Protein AF-Q6FP02-F1 (afdb_monomer_lite)

Organism: Candida glabrata (strain ATCC 2001 / BCRC 20586 / JCM 3761 / NBRC 0622 / NRRL Y-65 / CBS 138) (NCBI:txid284593)

pLDDT: mean 71.84, std 17.34, range [35.47, 98.06]

Structure (mmCIF, N/CA/C/O backbone):
data_AF-Q6FP02-F1
#
_entry.id   AF-Q6FP02-F1
#
loop_
_atom_site.group_PDB
_atom_site.id
_atom_site.type_symbol
_atom_site.label_atom_id
_atom_site.label_alt_id
_atom_site.label_comp_id
_atom_site.label_asym_id
_atom_site.label_entity_id
_atom_site.label_seq_id
_atom_site.pdbx_PDB_ins_code
_atom_site.Cartn_x
_atom_site.Cartn_y
_atom_site.Cartn_z
_atom_site.occupancy
_atom_site.B_iso_or_equiv
_atom_site.auth_seq_id
_atom_site.auth_comp_id
_atom_site.auth_asym_id
_atom_site.auth_atom_id
_atom_site.pdbx_PDB_model_num
ATOM 1 N N . MET A 1 1 ? 32.307 13.447 -36.388 1.00 53.66 1 MET A N 1
ATOM 2 C CA . MET A 1 1 ? 32.800 12.780 -35.164 1.00 53.66 1 MET A CA 1
ATOM 3 C C . MET A 1 1 ? 31.617 12.130 -34.459 1.00 53.66 1 MET A C 1
ATOM 5 O O . MET A 1 1 ? 30.843 12.824 -33.820 1.00 53.66 1 MET A O 1
ATOM 9 N N . GLY A 1 2 ? 31.401 10.834 -34.694 1.00 70.81 2 GLY A N 1
ATOM 10 C CA . GLY A 1 2 ? 30.247 10.065 -34.200 1.00 70.81 2 GLY A CA 1
ATOM 11 C C . GLY A 1 2 ? 30.548 9.291 -32.917 1.00 70.81 2 GLY A C 1
ATOM 12 O O . GLY A 1 2 ? 30.168 8.132 -32.796 1.00 70.81 2 GLY A O 1
ATOM 13 N N . THR A 1 3 ? 31.288 9.898 -31.992 1.00 62.91 3 THR A N 1
ATOM 14 C CA . THR A 1 3 ? 31.824 9.231 -30.800 1.00 62.91 3 THR A CA 1
ATOM 15 C C . THR A 1 3 ? 30.856 9.399 -29.629 1.00 62.91 3 THR A C 1
ATOM 17 O O . THR A 1 3 ? 31.029 10.249 -28.763 1.00 62.91 3 THR A O 1
ATOM 20 N N . GLY A 1 4 ? 29.781 8.615 -29.633 1.00 85.81 4 GLY A N 1
ATOM 21 C CA . GLY A 1 4 ? 28.841 8.504 -28.519 1.00 85.81 4 GLY A CA 1
ATOM 22 C C . GLY A 1 4 ? 28.426 7.048 -28.338 1.00 85.81 4 GLY A C 1
ATOM 23 O O . GLY A 1 4 ? 28.437 6.285 -29.302 1.00 85.81 4 GLY A O 1
ATOM 24 N N . ASP A 1 5 ? 28.080 6.650 -27.112 1.00 90.94 5 ASP A N 1
ATOM 25 C CA . ASP A 1 5 ? 27.584 5.299 -26.825 1.00 90.94 5 ASP A CA 1
ATOM 26 C C . ASP A 1 5 ? 26.376 4.982 -27.727 1.00 90.94 5 ASP A C 1
ATOM 28 O O . ASP A 1 5 ? 25.315 5.602 -27.605 1.00 90.94 5 ASP A O 1
ATOM 32 N N . LEU A 1 6 ? 26.538 4.012 -28.637 1.00 90.50 6 LEU A N 1
ATOM 33 C CA . LEU A 1 6 ? 25.510 3.573 -29.589 1.00 90.50 6 LEU A CA 1
ATOM 34 C C . LEU A 1 6 ? 24.208 3.190 -28.873 1.00 90.50 6 LEU A C 1
ATOM 36 O O . LEU A 1 6 ? 23.115 3.358 -29.420 1.00 90.50 6 LEU A O 1
ATOM 40 N N . ASN A 1 7 ? 24.305 2.716 -27.629 1.00 91.94 7 ASN A N 1
ATOM 41 C CA . ASN A 1 7 ? 23.141 2.347 -26.840 1.00 91.94 7 ASN A CA 1
ATOM 42 C C . ASN A 1 7 ? 22.281 3.558 -26.468 1.00 91.94 7 ASN A C 1
ATOM 44 O O . ASN A 1 7 ? 21.076 3.403 -26.282 1.00 91.94 7 ASN A O 1
ATOM 48 N N . LEU A 1 8 ? 22.835 4.770 -26.371 1.00 91.88 8 LEU A N 1
ATOM 49 C CA . LEU A 1 8 ? 22.053 5.985 -26.096 1.00 91.88 8 LEU A CA 1
ATOM 50 C C . LEU A 1 8 ? 21.146 6.381 -27.271 1.00 91.88 8 LEU A C 1
ATOM 52 O O . LEU A 1 8 ? 20.210 7.156 -27.086 1.00 91.88 8 LEU A O 1
ATOM 56 N N . LEU A 1 9 ? 21.372 5.813 -28.460 1.00 90.50 9 LEU A N 1
ATOM 57 C CA . LEU A 1 9 ? 20.504 5.969 -29.630 1.00 90.50 9 LEU A CA 1
ATOM 58 C C . LEU A 1 9 ? 19.372 4.928 -29.672 1.00 90.50 9 LEU A C 1
ATOM 60 O O . LEU A 1 9 ? 18.482 5.020 -30.518 1.00 90.50 9 LEU A O 1
ATOM 64 N N . LYS A 1 10 ? 19.380 3.925 -28.783 1.00 95.19 10 LYS A N 1
ATOM 65 C CA . LYS A 1 10 ? 18.352 2.878 -28.727 1.00 95.19 10 LYS A CA 1
ATOM 66 C C . LYS A 1 10 ? 17.257 3.245 -27.725 1.00 95.19 10 LYS A C 1
ATOM 68 O O . LYS A 1 10 ? 17.522 3.551 -26.565 1.00 95.19 10 LYS A O 1
ATOM 73 N N . SER A 1 11 ? 15.999 3.163 -28.155 1.00 94.12 11 SER A N 1
ATOM 74 C CA . SER A 1 11 ? 14.825 3.542 -27.351 1.00 94.12 11 SER A CA 1
ATOM 75 C C . SER A 1 11 ? 14.584 2.655 -26.126 1.00 94.12 11 SER A C 1
ATOM 77 O O . SER A 1 11 ? 13.933 3.101 -25.183 1.00 94.12 11 SER A O 1
ATOM 79 N N . TRP A 1 12 ? 15.104 1.427 -26.116 1.00 94.50 12 TRP A N 1
ATOM 80 C CA . TRP A 1 12 ? 14.967 0.483 -25.006 1.00 94.50 12 TRP A CA 1
ATOM 8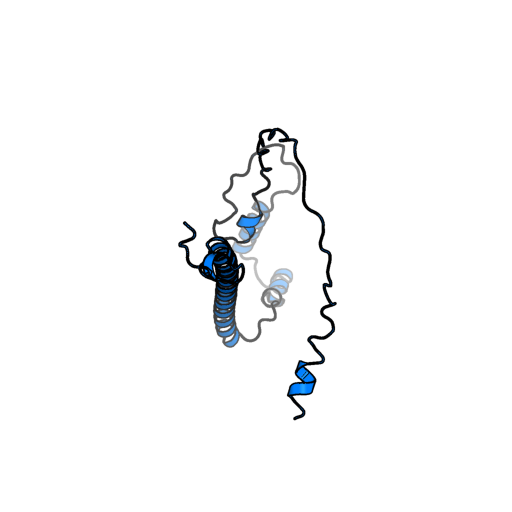1 C C . TRP A 1 12 ? 15.996 0.703 -23.884 1.00 94.50 12 TRP A C 1
ATOM 83 O O . TRP A 1 12 ? 15.832 0.149 -22.802 1.00 94.50 12 TRP A O 1
ATOM 93 N N . ASN A 1 13 ? 17.039 1.517 -24.101 1.00 95.31 13 ASN A N 1
ATOM 94 C CA . ASN A 1 13 ? 18.113 1.698 -23.123 1.00 95.31 13 ASN A CA 1
ATOM 95 C C . ASN A 1 13 ? 17.594 2.380 -21.837 1.00 95.31 13 ASN A C 1
ATOM 97 O O . ASN A 1 13 ? 17.122 3.523 -21.905 1.00 95.31 13 ASN A O 1
ATOM 101 N N . PRO A 1 14 ? 17.714 1.758 -20.649 1.00 95.81 14 PRO A N 1
ATOM 102 C CA . PRO A 1 14 ? 17.241 2.353 -19.397 1.00 95.81 14 PRO A CA 1
ATOM 103 C C . PRO A 1 14 ? 18.013 3.626 -19.013 1.00 95.81 14 PRO A C 1
ATOM 105 O O . PRO A 1 14 ? 17.471 4.502 -18.340 1.00 95.81 14 PRO A O 1
ATOM 108 N N . LYS A 1 15 ? 19.256 3.785 -19.493 1.00 93.19 15 LYS A N 1
ATOM 109 C CA . LYS A 1 15 ? 20.097 4.969 -19.250 1.00 93.19 15 LYS A CA 1
ATOM 110 C C . LYS A 1 15 ? 19.672 6.195 -20.065 1.00 93.19 15 LYS A C 1
ATOM 112 O O . LYS A 1 15 ? 20.249 7.269 -19.896 1.00 93.19 15 LYS A O 1
ATOM 117 N N . LEU A 1 16 ? 18.684 6.091 -20.948 1.00 95.06 16 LEU A N 1
ATOM 118 C CA . LEU A 1 16 ? 18.163 7.249 -21.665 1.00 95.06 16 LEU A CA 1
ATOM 119 C C . LEU A 1 16 ? 17.353 8.147 -20.707 1.00 95.06 16 LEU A C 1
ATOM 121 O O . LEU A 1 16 ? 16.486 7.660 -19.984 1.00 95.06 16 LEU A O 1
ATOM 125 N N . VAL A 1 17 ? 17.575 9.472 -20.735 1.00 95.50 17 VAL A N 1
ATOM 126 C CA . VAL A 1 17 ? 16.879 10.452 -19.862 1.00 95.50 17 VAL A CA 1
ATOM 127 C C . VAL A 1 17 ? 15.354 10.282 -19.912 1.00 95.50 17 VAL A C 1
ATOM 129 O O . VAL A 1 17 ? 14.695 10.304 -18.875 1.00 95.50 17 VAL A O 1
ATOM 132 N N . LYS A 1 18 ? 14.783 10.056 -21.107 1.00 95.75 18 LYS A N 1
ATOM 133 C CA . LYS A 1 18 ? 13.328 9.873 -21.270 1.00 95.75 18 LYS A CA 1
ATOM 134 C C . LYS A 1 18 ? 12.822 8.604 -20.575 1.00 95.75 18 LYS A C 1
ATOM 136 O O . LYS A 1 18 ? 11.697 8.596 -20.091 1.00 95.75 18 LYS A O 1
ATOM 141 N N . ASN A 1 19 ? 13.635 7.551 -20.516 1.00 96.25 19 ASN A N 1
ATOM 142 C CA . ASN A 1 19 ? 13.261 6.293 -19.875 1.00 96.25 19 ASN A CA 1
ATOM 143 C C . ASN A 1 19 ? 13.384 6.394 -18.357 1.00 96.25 19 ASN A C 1
ATOM 145 O O . ASN A 1 19 ? 12.441 6.018 -17.670 1.00 96.25 19 ASN A O 1
ATOM 149 N N . ARG A 1 20 ? 14.453 7.020 -17.845 1.00 96.12 20 ARG A N 1
ATOM 150 C CA . ARG A 1 20 ? 14.549 7.373 -16.418 1.00 96.12 20 ARG A CA 1
ATOM 151 C C . ARG A 1 20 ? 13.343 8.179 -15.947 1.00 96.12 20 ARG A C 1
ATOM 153 O O . ARG A 1 20 ? 12.764 7.852 -14.922 1.00 96.12 20 ARG A O 1
ATOM 160 N N . LYS A 1 21 ? 12.911 9.173 -16.731 1.00 96.94 21 LYS A N 1
ATOM 161 C CA . LYS A 1 21 ? 11.712 9.962 -16.418 1.00 96.94 21 LYS A CA 1
ATOM 162 C C . LYS A 1 21 ? 10.447 9.098 -16.339 1.00 96.94 21 LYS A C 1
ATOM 164 O O . LYS A 1 21 ? 9.677 9.248 -15.403 1.00 96.94 21 LYS A O 1
ATOM 169 N N . LYS A 1 22 ? 10.246 8.170 -17.282 1.00 97.25 22 LYS A N 1
ATOM 170 C CA . LYS A 1 22 ? 9.101 7.239 -17.256 1.00 97.25 22 LYS A CA 1
ATOM 171 C C . LYS A 1 22 ? 9.120 6.309 -16.043 1.00 97.25 22 LYS A C 1
ATOM 173 O O . LYS A 1 22 ? 8.060 6.001 -15.511 1.00 97.25 22 LYS A O 1
ATOM 178 N N . VAL A 1 23 ? 10.299 5.820 -15.656 1.00 97.25 23 VAL A N 1
ATOM 179 C CA . VAL A 1 23 ? 10.466 4.981 -14.460 1.00 97.25 23 VAL A CA 1
ATOM 180 C C . VAL A 1 23 ? 10.125 5.798 -13.217 1.00 97.25 23 VAL A C 1
ATOM 182 O O . VAL A 1 23 ? 9.249 5.391 -12.467 1.00 97.25 23 VAL A O 1
ATOM 185 N N . TRP A 1 24 ? 10.688 7.001 -13.096 1.00 96.38 24 TRP A N 1
ATOM 186 C CA . TRP A 1 24 ? 10.411 7.915 -11.989 1.00 96.38 24 TRP A CA 1
ATOM 187 C C . TRP A 1 24 ? 8.922 8.271 -11.865 1.00 96.38 24 TRP A C 1
ATOM 189 O O . TRP A 1 24 ? 8.363 8.217 -10.779 1.00 96.38 24 TRP A O 1
ATOM 199 N N . GLU A 1 25 ? 8.233 8.560 -12.973 1.00 97.94 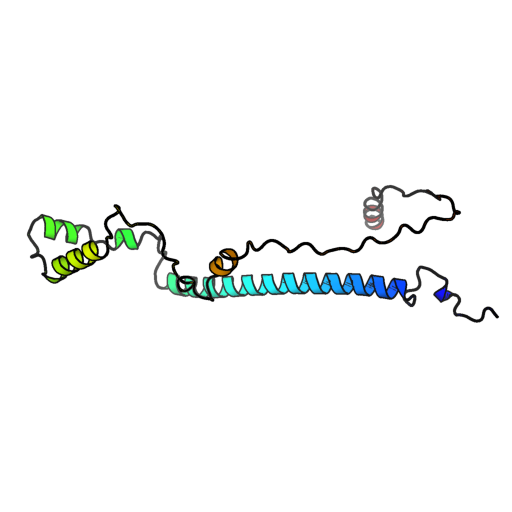25 GLU A N 1
ATOM 200 C CA . GLU A 1 25 ? 6.783 8.817 -12.958 1.00 97.94 25 GLU A CA 1
ATOM 201 C C . GLU A 1 25 ? 5.968 7.607 -12.472 1.00 97.94 25 GLU A C 1
ATOM 203 O O . GLU A 1 25 ? 4.929 7.780 -11.838 1.00 97.94 25 GLU A O 1
ATOM 208 N N . LYS A 1 26 ? 6.409 6.380 -12.775 1.00 97.75 26 LYS A N 1
ATOM 209 C CA . LYS A 1 26 ? 5.758 5.158 -12.284 1.00 97.75 26 LYS A CA 1
ATOM 210 C C . LYS A 1 26 ? 6.047 4.920 -10.807 1.00 97.75 26 LYS A C 1
ATOM 212 O O . LYS A 1 26 ? 5.119 4.616 -10.072 1.00 97.75 26 LYS A O 1
ATOM 217 N N . GLU A 1 27 ? 7.298 5.077 -10.387 1.00 97.62 27 GLU A N 1
ATOM 218 C CA . GLU A 1 27 ? 7.705 4.969 -8.983 1.00 97.62 27 GLU A CA 1
ATOM 219 C C . GLU A 1 27 ? 6.950 5.982 -8.123 1.00 97.62 27 GLU A C 1
ATOM 221 O O . GLU A 1 27 ? 6.394 5.618 -7.094 1.00 97.62 27 GLU A O 1
ATOM 226 N N . GLN A 1 28 ? 6.821 7.223 -8.596 1.00 97.88 28 GLN A N 1
ATOM 227 C CA . GLN A 1 28 ? 6.074 8.259 -7.893 1.00 97.88 28 GLN A CA 1
ATOM 228 C C . GLN A 1 28 ? 4.594 7.893 -7.723 1.00 97.88 28 GLN A C 1
ATOM 230 O O . GLN A 1 28 ? 4.040 8.060 -6.641 1.00 97.88 28 GLN A O 1
ATOM 235 N N . ARG A 1 29 ? 3.957 7.340 -8.764 1.00 97.62 29 ARG A N 1
ATOM 236 C CA . ARG A 1 29 ? 2.570 6.852 -8.669 1.00 97.62 29 ARG A CA 1
ATOM 237 C C . ARG A 1 29 ? 2.432 5.690 -7.687 1.00 97.62 29 ARG A C 1
ATOM 239 O O . ARG A 1 29 ? 1.464 5.666 -6.937 1.00 97.62 29 ARG A O 1
ATOM 246 N N . LEU A 1 30 ? 3.389 4.761 -7.670 1.00 97.94 30 LEU A N 1
ATOM 247 C CA . LEU A 1 30 ? 3.398 3.648 -6.717 1.00 97.94 30 LEU A CA 1
ATOM 248 C C . LEU A 1 30 ? 3.557 4.140 -5.275 1.00 97.94 30 LEU A C 1
ATOM 250 O O . LEU A 1 30 ? 2.853 3.653 -4.399 1.00 97.94 30 LEU A O 1
ATOM 254 N N . LEU A 1 31 ? 4.414 5.137 -5.031 1.00 97.88 31 LEU A N 1
ATOM 255 C CA . LEU A 1 31 ? 4.545 5.764 -3.712 1.00 97.88 31 LEU A CA 1
ATOM 256 C C . LEU A 1 31 ? 3.234 6.430 -3.271 1.00 97.88 31 LEU A C 1
ATOM 258 O O . LEU A 1 31 ? 2.807 6.255 -2.135 1.00 97.88 31 LEU A O 1
ATOM 262 N N . GLU A 1 32 ? 2.548 7.144 -4.168 1.00 97.88 32 GLU A N 1
ATOM 263 C CA . GLU A 1 32 ? 1.238 7.739 -3.869 1.00 97.88 32 GLU A CA 1
ATOM 264 C C . GLU A 1 32 ? 0.154 6.688 -3.570 1.00 97.88 32 GLU A C 1
ATOM 266 O O . GLU A 1 32 ? -0.745 6.930 -2.760 1.00 97.88 32 GLU A O 1
ATOM 271 N N . GLU A 1 33 ? 0.186 5.539 -4.248 1.00 97.81 33 GLU A N 1
ATOM 272 C CA . GLU A 1 33 ? -0.712 4.409 -3.987 1.00 97.81 33 GLU A CA 1
ATOM 273 C C . GLU A 1 33 ? -0.403 3.751 -2.638 1.00 97.81 33 GLU A C 1
ATOM 275 O O . GLU A 1 33 ? -1.323 3.534 -1.848 1.00 97.81 33 GLU A O 1
ATOM 280 N N . ASP A 1 34 ? 0.874 3.519 -2.336 1.00 97.88 34 ASP A N 1
ATOM 281 C CA . ASP A 1 34 ? 1.329 2.952 -1.066 1.00 97.88 34 ASP A CA 1
ATOM 282 C C . ASP A 1 34 ? 0.972 3.860 0.121 1.00 97.88 34 ASP A C 1
ATOM 284 O O . ASP A 1 34 ? 0.409 3.408 1.117 1.00 97.88 34 ASP A O 1
ATOM 288 N N . GLU A 1 35 ? 1.148 5.179 -0.013 1.00 98.06 35 GLU A N 1
ATOM 289 C CA . GLU A 1 35 ? 0.706 6.146 0.997 1.00 98.06 35 GLU A CA 1
ATOM 290 C C . GLU A 1 35 ? -0.807 6.087 1.262 1.00 98.06 35 GLU A C 1
ATOM 292 O O . GLU A 1 35 ? -1.247 6.220 2.410 1.00 98.06 35 GLU A O 1
ATOM 297 N N . LYS A 1 36 ? -1.630 5.904 0.219 1.00 97.88 36 LYS A N 1
ATOM 298 C CA . LYS A 1 36 ? -3.090 5.754 0.363 1.00 97.88 36 LYS A CA 1
ATOM 299 C C . LYS A 1 36 ? -3.442 4.443 1.058 1.00 97.88 36 LYS A C 1
ATOM 301 O O . LYS A 1 36 ? -4.302 4.440 1.938 1.00 97.88 36 LYS A O 1
ATOM 306 N N . ILE A 1 37 ? -2.774 3.351 0.691 1.00 97.88 37 ILE A N 1
ATOM 307 C CA . ILE A 1 37 ? -2.963 2.037 1.315 1.00 97.88 37 ILE A CA 1
ATOM 308 C C . ILE A 1 37 ? -2.574 2.100 2.793 1.00 97.88 37 ILE A C 1
ATOM 310 O O . ILE A 1 37 ? -3.356 1.678 3.640 1.00 97.88 37 ILE A O 1
ATOM 314 N N . ARG A 1 38 ? -1.431 2.706 3.123 1.00 97.94 38 ARG A N 1
ATOM 315 C CA . ARG A 1 38 ? -0.963 2.882 4.502 1.00 97.94 38 ARG A CA 1
ATOM 316 C C . ARG A 1 38 ? -1.941 3.695 5.350 1.00 97.94 38 ARG A C 1
ATOM 318 O O . ARG A 1 38 ? -2.208 3.326 6.490 1.00 97.94 38 ARG A O 1
ATOM 325 N N . LYS A 1 39 ? -2.500 4.786 4.810 1.00 97.38 39 LYS A N 1
ATOM 326 C CA . LYS A 1 39 ? -3.551 5.567 5.494 1.00 97.38 39 LYS A CA 1
ATOM 327 C C . LYS A 1 39 ? -4.772 4.703 5.802 1.00 97.38 39 LYS A C 1
ATOM 329 O O . LYS A 1 39 ? -5.214 4.678 6.944 1.00 97.38 39 LYS A O 1
ATOM 334 N N . ARG A 1 40 ? -5.247 3.931 4.820 1.00 97.25 40 ARG A N 1
ATOM 335 C CA . ARG A 1 40 ? -6.378 3.009 4.998 1.00 97.25 40 ARG A CA 1
ATOM 336 C C . ARG A 1 40 ? -6.083 1.908 6.021 1.00 97.25 40 ARG A C 1
ATOM 338 O O . ARG A 1 40 ? -6.950 1.557 6.808 1.00 97.25 40 ARG A O 1
ATOM 345 N N . GLN A 1 41 ? -4.870 1.359 6.030 1.00 97.50 41 GLN A N 1
ATOM 346 C CA . GLN A 1 41 ? -4.462 0.361 7.024 1.00 97.50 41 GLN A CA 1
ATOM 347 C C . GLN A 1 41 ? -4.451 0.939 8.441 1.00 97.50 41 GLN A C 1
ATOM 349 O O . GLN A 1 41 ? -4.880 0.262 9.369 1.00 97.50 41 GLN A O 1
ATOM 354 N N . LEU A 1 42 ? -4.004 2.187 8.603 1.00 98.00 42 LEU A N 1
ATOM 355 C CA . LEU A 1 42 ? -4.041 2.886 9.887 1.00 98.00 42 LEU A CA 1
ATOM 356 C C . LEU A 1 42 ? -5.482 3.119 10.359 1.00 98.00 42 LEU A C 1
ATOM 358 O O . LEU A 1 42 ? -5.770 2.913 11.532 1.00 98.00 42 LEU A O 1
ATOM 362 N N . GLU A 1 43 ? -6.387 3.504 9.455 1.00 96.56 43 GLU A N 1
ATOM 363 C CA . GLU A 1 43 ? -7.820 3.640 9.757 1.00 96.56 43 GLU A CA 1
ATOM 364 C C . GLU A 1 43 ? -8.425 2.310 10.231 1.00 96.56 43 GLU A C 1
ATOM 366 O O . GLU A 1 43 ? -9.066 2.280 11.276 1.00 96.56 43 GLU A O 1
ATOM 371 N N . ILE A 1 44 ? -8.141 1.205 9.532 1.00 97.00 44 ILE A N 1
ATOM 372 C CA . ILE A 1 44 ? -8.604 -0.140 9.918 1.00 97.00 44 ILE A CA 1
ATOM 373 C C . ILE A 1 44 ? -8.005 -0.576 11.261 1.00 97.00 44 ILE A C 1
ATOM 375 O O . ILE A 1 44 ? -8.689 -1.190 12.072 1.00 97.00 44 ILE A O 1
ATOM 379 N N . ALA A 1 45 ? -6.723 -0.296 11.508 1.00 97.06 45 ALA A N 1
ATOM 380 C CA . ALA A 1 45 ? -6.084 -0.636 12.778 1.00 97.06 45 ALA A CA 1
ATOM 381 C C . ALA A 1 45 ? -6.727 0.122 13.948 1.00 97.06 45 ALA A C 1
ATOM 383 O O . ALA A 1 45 ? -6.978 -0.474 14.990 1.00 97.06 45 ALA A O 1
ATOM 384 N N . LYS A 1 46 ? -7.055 1.403 13.742 1.00 96.44 46 LYS A N 1
ATOM 385 C CA . LYS A 1 46 ? -7.779 2.216 14.721 1.00 96.44 46 LYS A CA 1
ATOM 386 C C . LYS A 1 46 ? -9.198 1.690 14.968 1.00 96.44 46 LYS A C 1
ATOM 388 O O . LYS A 1 46 ? -9.619 1.617 16.114 1.00 96.44 46 LYS A O 1
ATOM 393 N N . GLU A 1 47 ? -9.916 1.314 13.909 1.00 94.38 47 GLU A N 1
ATOM 394 C CA . GLU A 1 47 ? -11.255 0.716 14.014 1.00 94.38 47 GLU A CA 1
ATOM 395 C C . GLU A 1 47 ? -11.219 -0.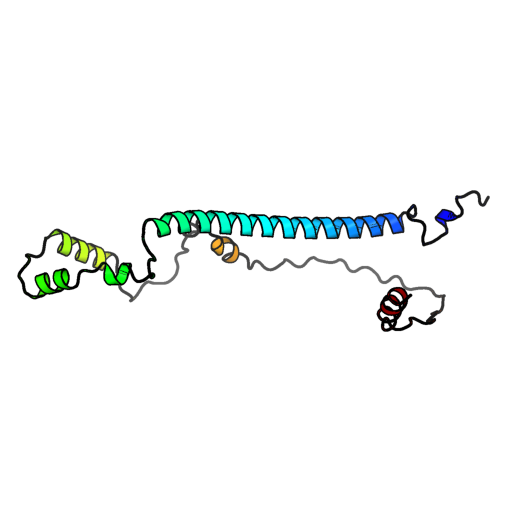597 14.809 1.00 94.38 47 GLU A C 1
ATOM 397 O O . GLU A 1 47 ? -12.046 -0.807 15.689 1.00 94.38 47 GLU A O 1
ATOM 402 N N . LYS A 1 48 ? -10.206 -1.440 14.574 1.00 95.12 48 LYS A N 1
ATOM 403 C CA . LYS A 1 48 ? -10.000 -2.678 15.337 1.00 95.12 48 LYS A CA 1
ATOM 404 C C . LYS A 1 48 ? -9.679 -2.439 16.809 1.00 95.12 48 LYS A C 1
ATOM 406 O O . LYS A 1 48 ? -10.177 -3.175 17.649 1.00 95.12 48 LYS A O 1
ATOM 411 N N . GLU A 1 49 ? -8.848 -1.446 17.122 1.00 94.50 49 GLU A N 1
ATOM 412 C CA . GLU A 1 49 ? -8.537 -1.079 18.510 1.00 94.50 49 GLU A CA 1
ATOM 413 C C . GLU A 1 49 ? -9.802 -0.613 19.250 1.00 94.50 49 GLU A C 1
ATOM 415 O O . GLU A 1 49 ? -10.052 -1.019 20.383 1.00 94.50 49 GLU A O 1
ATOM 420 N N . GLU A 1 50 ? -10.645 0.189 18.593 1.00 91.31 50 GLU A N 1
ATOM 421 C CA . GLU A 1 50 ? -11.934 0.615 19.145 1.00 91.31 50 GLU A CA 1
ATOM 422 C C . GLU A 1 50 ? -12.896 -0.568 19.329 1.00 91.31 50 GLU A C 1
ATOM 424 O O . GLU A 1 50 ? -13.515 -0.700 20.387 1.00 91.31 50 GLU A O 1
ATOM 429 N N . GLU A 1 51 ? -12.985 -1.461 18.342 1.00 90.62 51 GLU A N 1
ATOM 430 C CA . GLU A 1 51 ? -13.795 -2.677 18.423 1.00 90.62 51 GLU A CA 1
ATOM 431 C C . GLU A 1 51 ? -13.326 -3.603 19.555 1.00 90.62 51 GLU A C 1
ATOM 433 O O . GLU A 1 51 ? -14.158 -4.118 20.297 1.00 90.62 51 GLU A O 1
ATOM 438 N N . GLU A 1 52 ? -12.016 -3.780 19.751 1.00 89.75 52 GLU A N 1
ATOM 439 C CA . GLU A 1 52 ? -11.454 -4.589 20.840 1.00 89.75 52 GLU A CA 1
ATOM 440 C C . GLU A 1 52 ? -11.788 -3.995 22.220 1.00 89.75 52 GLU A C 1
ATOM 442 O O . GLU A 1 52 ? -12.217 -4.719 23.126 1.00 89.75 52 GLU A O 1
ATOM 447 N N . LEU A 1 53 ? -11.675 -2.670 22.374 1.00 87.94 53 LEU A N 1
ATOM 448 C CA . LEU A 1 53 ? -12.075 -1.965 23.597 1.00 87.94 53 LEU A CA 1
ATOM 449 C C . LEU A 1 53 ? -13.580 -2.103 23.879 1.00 87.94 53 LEU A C 1
ATOM 451 O O . LEU A 1 53 ? -13.982 -2.294 25.033 1.00 87.94 53 LEU A O 1
ATOM 455 N N . LEU A 1 54 ? -14.422 -2.024 22.843 1.00 86.25 54 LEU A N 1
ATOM 456 C CA . LEU A 1 54 ? -15.868 -2.230 22.958 1.00 86.25 54 LEU A CA 1
ATOM 457 C C . LEU A 1 54 ? -16.208 -3.688 23.289 1.00 86.25 54 LEU A C 1
ATOM 459 O O . LEU A 1 54 ? -17.003 -3.933 24.196 1.00 86.25 54 LEU A O 1
ATOM 463 N N . ALA A 1 55 ? -15.558 -4.653 22.639 1.00 84.44 55 ALA A N 1
ATOM 464 C CA . ALA A 1 55 ? -15.749 -6.077 22.887 1.00 84.44 55 ALA A CA 1
ATOM 465 C C . ALA A 1 55 ? -15.374 -6.463 24.327 1.00 84.44 55 ALA A C 1
ATOM 467 O O . ALA A 1 55 ? -16.121 -7.196 24.977 1.00 84.44 55 ALA A O 1
ATOM 468 N N . GLY A 1 56 ? -14.272 -5.924 24.863 1.00 83.25 56 GLY A N 1
ATOM 469 C CA . GLY A 1 56 ? -13.879 -6.122 26.263 1.00 83.25 56 GLY A CA 1
ATOM 470 C C . GLY A 1 56 ? -14.851 -5.486 27.267 1.00 83.25 56 GLY A C 1
ATOM 471 O O . GLY A 1 56 ? -15.065 -6.007 28.363 1.00 83.25 56 GLY A O 1
ATOM 472 N N . ARG A 1 57 ? -15.503 -4.378 26.895 1.00 77.94 57 ARG A N 1
ATOM 473 C CA . ARG A 1 57 ? -16.567 -3.766 27.703 1.00 77.94 57 ARG A CA 1
ATOM 474 C C . ARG A 1 57 ? -17.849 -4.601 27.667 1.00 77.94 57 ARG A C 1
ATOM 476 O O . ARG A 1 57 ? -18.452 -4.817 28.719 1.00 77.94 57 ARG A O 1
ATOM 483 N N . ASP A 1 58 ? -18.245 -5.103 26.504 1.00 69.38 58 ASP A N 1
ATOM 484 C CA . ASP A 1 58 ? -19.468 -5.893 26.329 1.00 69.38 58 ASP A CA 1
ATOM 485 C C . ASP A 1 58 ? -19.343 -7.322 26.877 1.00 69.38 58 ASP A C 1
ATOM 487 O O . ASP A 1 58 ? -20.330 -7.882 27.358 1.00 69.38 58 ASP A O 1
ATOM 491 N N . SER A 1 59 ? -18.142 -7.909 26.924 1.00 63.81 59 SER A N 1
ATOM 492 C CA . SER A 1 59 ? -17.932 -9.204 27.591 1.00 63.81 59 SER A CA 1
ATOM 493 C C . SER A 1 59 ? -18.217 -9.137 29.094 1.00 63.81 59 SER A C 1
ATOM 495 O O . SER A 1 59 ? -18.672 -10.118 29.679 1.00 63.81 59 SER A O 1
ATOM 497 N N . THR A 1 60 ? -18.012 -7.975 29.724 1.00 61.81 60 THR A N 1
ATOM 498 C CA . THR A 1 60 ? -18.410 -7.741 31.126 1.00 61.81 60 THR A CA 1
ATOM 499 C C . THR A 1 60 ? -19.885 -7.363 31.281 1.00 61.81 60 THR A C 1
ATOM 501 O O . THR A 1 60 ? -20.447 -7.472 32.369 1.00 61.81 60 THR A O 1
ATOM 504 N N . LYS A 1 61 ? -20.530 -6.923 30.198 1.00 59.06 61 LYS A N 1
ATOM 505 C CA . LYS A 1 61 ? -21.868 -6.329 30.188 1.00 59.06 61 LYS A CA 1
ATOM 506 C C . LYS A 1 61 ? -22.666 -6.992 29.065 1.00 59.06 61 LYS A C 1
ATOM 508 O O . LYS A 1 61 ? -22.822 -6.419 27.995 1.00 59.06 61 LYS A O 1
ATOM 513 N N . GLY A 1 62 ? -23.088 -8.237 29.314 1.00 60.84 62 GLY A N 1
ATOM 514 C CA . GLY A 1 62 ? -23.655 -9.153 28.319 1.00 60.84 62 GLY A CA 1
ATOM 515 C C . GLY A 1 62 ? -24.538 -8.482 27.259 1.00 60.84 62 GLY A C 1
ATOM 516 O O . GLY A 1 62 ? -25.391 -7.672 27.597 1.00 60.84 62 GLY A O 1
ATOM 517 N N . ARG A 1 63 ? -24.292 -8.829 25.985 1.00 61.62 63 ARG A N 1
ATOM 518 C CA . ARG A 1 63 ? -24.998 -8.420 24.748 1.00 61.62 63 ARG A CA 1
ATOM 519 C C . ARG A 1 63 ? -26.086 -7.357 24.948 1.00 61.62 63 ARG A C 1
ATOM 521 O O . ARG A 1 63 ? -27.279 -7.666 24.984 1.00 61.62 63 ARG A O 1
ATOM 528 N N . LYS A 1 64 ? -25.677 -6.093 25.028 1.00 64.12 64 LYS A N 1
ATOM 529 C CA . LYS A 1 64 ? -26.605 -4.963 25.072 1.00 64.12 64 LYS A CA 1
ATOM 530 C C . LYS A 1 64 ? -27.303 -4.848 23.724 1.00 64.12 64 LYS A C 1
ATOM 532 O O . LYS A 1 64 ? -26.688 -4.504 22.723 1.00 64.12 64 LYS A O 1
ATOM 537 N N . THR A 1 65 ? -28.604 -5.098 23.692 1.00 71.50 65 THR A N 1
ATOM 538 C CA . THR A 1 65 ? -29.445 -5.061 22.483 1.00 71.50 65 THR A CA 1
ATOM 539 C C . THR A 1 65 ? -29.656 -3.649 21.923 1.00 71.50 65 THR A C 1
ATOM 541 O O . THR A 1 65 ? -30.529 -3.450 21.088 1.00 71.50 65 THR A O 1
ATOM 544 N N . GLY A 1 66 ? -28.930 -2.635 22.412 1.00 72.75 66 GLY A N 1
ATOM 545 C CA . GLY A 1 66 ? -29.185 -1.218 22.124 1.00 72.75 66 GLY A CA 1
ATOM 546 C C . GLY A 1 66 ? -30.499 -0.687 22.716 1.00 72.75 66 GLY A C 1
ATOM 547 O O . GLY A 1 66 ? -30.653 0.520 22.854 1.00 72.75 66 GLY A O 1
ATOM 548 N N . LEU A 1 67 ? -31.412 -1.571 23.133 1.00 76.06 67 LEU A N 1
ATOM 549 C CA . LEU A 1 67 ? -32.690 -1.265 23.780 1.00 76.06 67 LEU A CA 1
ATOM 550 C C . LEU A 1 67 ? -32.547 -1.064 25.295 1.00 76.06 67 LEU A C 1
ATOM 552 O O . LEU A 1 67 ? -33.550 -0.961 25.995 1.00 76.06 67 LEU A O 1
ATOM 556 N N . GLU A 1 68 ? -31.328 -1.017 25.836 1.00 75.44 68 GLU A N 1
ATOM 557 C CA . GLU A 1 68 ? -31.167 -0.889 27.286 1.00 75.44 68 GLU A CA 1
ATOM 558 C C . GLU A 1 68 ? -31.741 0.425 27.811 1.00 75.44 68 GLU A C 1
ATOM 560 O O . GLU A 1 68 ? -32.388 0.409 28.846 1.00 75.44 68 GLU A O 1
ATOM 565 N N . TRP A 1 69 ? -31.639 1.523 27.055 1.00 81.56 69 TRP A N 1
ATOM 566 C CA . TRP A 1 69 ? -32.292 2.784 27.425 1.00 81.56 69 TRP A CA 1
ATOM 567 C C . TRP A 1 69 ? -33.823 2.656 27.532 1.00 81.56 69 TRP A C 1
ATOM 569 O O . TRP A 1 69 ? -34.434 3.392 28.294 1.00 81.56 69 TRP A O 1
ATOM 579 N N . MET A 1 70 ? -34.436 1.724 26.790 1.00 78.06 70 MET A N 1
ATOM 580 C CA . MET A 1 70 ? -35.884 1.499 26.781 1.00 78.06 70 MET A CA 1
ATOM 581 C C . MET A 1 70 ? -36.333 0.614 27.948 1.00 78.06 70 MET A C 1
ATOM 583 O O . MET A 1 70 ? -37.391 0.846 28.520 1.00 78.06 70 MET A O 1
ATOM 587 N N . TYR A 1 71 ? -35.539 -0.400 28.302 1.00 77.38 71 TYR A N 1
ATOM 588 C CA . TYR A 1 71 ? -35.849 -1.320 29.405 1.00 77.38 71 TYR A CA 1
ATOM 589 C C . TYR A 1 71 ? -35.276 -0.878 30.759 1.00 77.38 71 TYR A C 1
ATOM 591 O O . TYR A 1 71 ? -35.539 -1.525 31.769 1.00 77.38 71 TYR A O 1
ATOM 599 N N . GLN A 1 72 ? -34.480 0.193 30.795 1.00 73.38 72 GLN A N 1
ATOM 600 C CA . GLN A 1 72 ? -33.968 0.776 32.035 1.00 73.38 72 GLN A CA 1
ATOM 601 C C . GLN A 1 72 ? -35.042 1.573 32.792 1.00 73.38 72 GLN A C 1
ATOM 603 O O . GLN A 1 72 ? -34.919 1.750 34.005 1.00 73.38 72 GLN A O 1
ATOM 608 N N . ASP A 1 73 ? -36.104 2.004 32.106 1.00 74.12 73 ASP A N 1
ATOM 609 C CA . ASP A 1 73 ? -37.277 2.595 32.743 1.00 74.12 73 ASP A CA 1
ATOM 610 C C . ASP A 1 73 ? -38.120 1.490 33.392 1.00 74.12 73 ASP A C 1
ATOM 612 O O . ASP A 1 73 ? -38.798 0.715 32.719 1.00 74.12 73 ASP A O 1
ATOM 616 N N . ASP A 1 74 ? -38.071 1.420 34.722 1.00 71.94 74 ASP A N 1
ATOM 617 C CA . ASP A 1 74 ? -38.898 0.514 35.515 1.00 71.94 74 ASP A CA 1
ATOM 618 C C . ASP A 1 74 ? -40.383 0.920 35.371 1.00 71.94 74 ASP A C 1
ATOM 620 O O . ASP A 1 74 ? -40.775 1.990 35.862 1.00 71.94 74 ASP A O 1
ATOM 624 N N . PRO A 1 75 ? -41.237 0.118 34.700 1.00 68.44 75 PRO A N 1
ATOM 625 C CA . PRO A 1 75 ? -42.627 0.499 34.444 1.00 68.44 75 PRO A CA 1
ATOM 626 C C . PRO A 1 75 ? -43.407 0.704 35.749 1.00 68.44 75 PRO A C 1
ATOM 628 O O . PRO A 1 75 ? -44.290 1.562 35.819 1.00 68.44 75 PRO A O 1
ATOM 631 N N . THR A 1 76 ? -43.021 -0.007 36.815 1.00 68.00 76 THR A N 1
ATOM 632 C CA . THR A 1 76 ? -43.666 0.095 38.129 1.00 68.00 76 THR A CA 1
ATOM 633 C C . THR A 1 76 ? -43.432 1.446 38.797 1.00 68.00 76 THR A C 1
ATOM 635 O O . THR A 1 76 ? -44.328 1.976 39.457 1.00 68.00 76 THR A O 1
ATOM 638 N N . ALA A 1 77 ? -42.275 2.074 38.565 1.00 68.81 77 ALA A N 1
ATOM 639 C CA . ALA A 1 77 ? -41.977 3.380 39.137 1.00 68.81 77 ALA A CA 1
ATOM 640 C C . ALA A 1 77 ? -42.910 4.465 38.585 1.00 68.81 77 ALA A C 1
ATOM 642 O O . ALA A 1 77 ? -43.315 5.355 39.331 1.00 68.81 77 ALA A O 1
ATOM 643 N N . LYS A 1 78 ? -43.290 4.380 37.303 1.00 71.62 78 LYS A N 1
ATOM 644 C CA . LYS A 1 78 ? -44.211 5.329 36.662 1.00 71.62 78 LYS A CA 1
ATOM 645 C C . LYS A 1 78 ? -45.652 5.138 37.138 1.00 71.62 78 LYS A C 1
ATOM 647 O O . LYS A 1 78 ? -46.344 6.123 37.394 1.00 71.62 78 LYS A O 1
ATOM 652 N N . GLU A 1 79 ? -46.089 3.892 37.301 1.00 75.19 79 GLU A N 1
ATOM 653 C CA . GLU A 1 79 ? -47.427 3.567 37.804 1.00 75.19 79 GLU A CA 1
ATOM 654 C C . GLU A 1 79 ? -47.619 3.978 39.267 1.00 75.19 79 GLU A C 1
ATOM 656 O O . GLU A 1 79 ? -48.678 4.486 39.620 1.00 75.19 79 GLU A O 1
ATOM 661 N N . ASP A 1 80 ? -46.596 3.856 40.114 1.00 77.12 80 ASP A N 1
ATOM 662 C CA . ASP A 1 80 ? -46.678 4.250 41.525 1.00 77.12 80 ASP A CA 1
ATOM 663 C C . ASP A 1 80 ? -46.887 5.760 41.735 1.00 77.12 80 ASP A C 1
ATOM 665 O O . ASP A 1 80 ? -47.552 6.159 42.699 1.00 77.12 80 ASP A O 1
ATOM 669 N N . TYR A 1 81 ? -46.349 6.604 40.845 1.00 78.00 81 TYR A N 1
ATOM 670 C CA . TYR A 1 81 ? -46.632 8.045 40.844 1.00 78.00 81 TYR A CA 1
ATOM 671 C C . TYR A 1 81 ? -48.049 8.345 40.335 1.00 78.00 81 TYR A C 1
ATOM 673 O O . TYR A 1 81 ? -48.720 9.207 40.900 1.00 78.00 81 TYR A O 1
ATOM 681 N N . LEU A 1 82 ? -48.534 7.616 39.321 1.00 81.25 82 LEU A N 1
ATOM 682 C CA . LEU A 1 82 ? -49.902 7.763 38.800 1.00 81.25 82 LEU A CA 1
ATOM 683 C C . LEU A 1 82 ? -50.970 7.258 39.785 1.00 81.25 82 LEU A C 1
ATOM 685 O O . LEU A 1 82 ? -52.048 7.837 39.879 1.00 81.25 82 LEU A O 1
ATOM 689 N N . LEU A 1 83 ? -50.662 6.209 40.550 1.00 83.38 83 LEU A N 1
ATOM 690 C CA . LEU A 1 83 ? -51.524 5.619 41.581 1.00 83.38 83 LEU A CA 1
ATOM 691 C C . LEU A 1 83 ? -51.411 6.334 42.938 1.00 83.38 83 LEU A C 1
ATOM 693 O O . LEU A 1 83 ? -52.034 5.907 43.909 1.00 83.38 83 LEU A O 1
ATOM 697 N N . GLY A 1 84 ? -50.595 7.390 43.037 1.00 76.62 84 GLY A N 1
ATOM 698 C CA . GLY A 1 84 ? -50.435 8.188 44.256 1.00 76.62 84 GLY A CA 1
ATOM 699 C C . GLY A 1 84 ? -49.753 7.463 45.423 1.00 76.62 84 GLY A C 1
ATOM 700 O O . GLY A 1 84 ? -49.791 7.953 46.551 1.00 76.62 84 GLY A O 1
ATOM 701 N N . LYS A 1 85 ? -49.114 6.310 45.184 1.00 81.62 85 LYS A N 1
ATOM 702 C CA . LYS A 1 85 ? -48.411 5.539 46.226 1.00 81.62 85 LYS A CA 1
ATOM 703 C C . LYS A 1 85 ? -47.100 6.199 46.644 1.00 81.62 85 LYS A C 1
ATOM 705 O O . LYS A 1 85 ? -46.682 6.074 47.794 1.00 81.62 85 LYS A O 1
ATOM 710 N N . LYS A 1 86 ? -46.448 6.912 45.721 1.00 77.69 86 LYS A N 1
ATOM 711 C CA . LYS A 1 86 ? -45.202 7.645 45.974 1.00 77.69 86 LYS A CA 1
ATOM 712 C C . LYS A 1 86 ? -45.466 9.141 45.879 1.00 77.69 86 LYS A C 1
ATOM 714 O O . LYS A 1 86 ? -45.999 9.630 44.887 1.00 77.69 86 LYS A O 1
ATOM 719 N N . LYS A 1 87 ? -45.084 9.877 46.926 1.00 74.75 87 LYS A N 1
ATOM 720 C CA . LYS A 1 87 ? -45.150 11.343 46.925 1.00 74.75 87 LYS A CA 1
ATOM 721 C C . LYS A 1 87 ? -44.191 11.875 45.858 1.00 74.75 87 LYS A C 1
ATOM 723 O O . LYS A 1 87 ? -43.049 11.423 45.781 1.00 74.75 87 LYS A O 1
ATOM 728 N N . LEU A 1 88 ? -44.666 12.818 45.044 1.00 71.69 88 LEU A N 1
ATOM 729 C CA . LEU A 1 88 ? -43.827 13.551 44.099 1.00 71.69 88 LEU A CA 1
ATOM 730 C C . LEU A 1 88 ? -42.736 14.277 44.888 1.00 71.69 88 LEU A C 1
ATOM 732 O O . LEU A 1 88 ? -43.034 15.121 45.733 1.00 71.69 88 LEU A O 1
ATOM 736 N N . ASP A 1 89 ? -41.479 13.925 44.635 1.00 76.38 89 ASP A N 1
ATOM 737 C CA . ASP A 1 89 ? -40.361 14.659 45.204 1.00 76.38 89 ASP A CA 1
ATOM 738 C C . ASP A 1 89 ? -40.257 16.018 44.497 1.00 76.38 89 ASP A C 1
ATOM 740 O O . ASP A 1 89 ? -40.347 16.116 43.271 1.00 76.38 89 ASP A O 1
ATOM 744 N N . THR A 1 90 ? -40.067 17.085 45.270 1.00 73.12 90 THR A N 1
ATOM 745 C CA . THR A 1 90 ? -39.976 18.466 44.761 1.00 73.12 90 THR A CA 1
ATOM 746 C C . THR A 1 90 ? -38.826 18.656 43.764 1.00 73.12 90 THR A C 1
ATOM 748 O O . THR A 1 90 ? -38.824 19.601 42.978 1.00 73.12 90 THR A O 1
ATOM 751 N N . THR A 1 91 ? -37.868 17.727 43.747 1.00 72.19 91 THR A N 1
ATOM 752 C CA . THR A 1 91 ? -36.781 17.645 42.765 1.00 72.19 91 THR A CA 1
ATOM 753 C C . THR A 1 91 ? -37.266 17.276 41.358 1.00 72.19 91 THR A C 1
ATOM 755 O O . THR A 1 91 ? -36.682 17.733 40.377 1.00 72.19 91 THR A O 1
ATOM 758 N N . VAL A 1 92 ? -38.346 16.498 41.236 1.00 69.00 92 VAL A N 1
ATOM 759 C CA . VAL A 1 92 ? -38.945 16.100 39.949 1.00 69.00 92 VAL A CA 1
ATOM 760 C C . VAL A 1 92 ? -39.724 17.263 39.341 1.00 69.00 92 VAL A C 1
ATOM 762 O O . VAL A 1 92 ? -39.611 17.520 38.147 1.00 69.00 92 VAL A O 1
ATOM 765 N N . ILE A 1 93 ? -40.437 18.020 40.178 1.00 67.50 93 ILE A N 1
ATOM 766 C CA . ILE A 1 93 ? -41.178 19.221 39.765 1.00 67.50 93 ILE A CA 1
ATOM 767 C C . ILE A 1 93 ? -40.203 20.296 39.260 1.00 67.50 93 ILE A C 1
ATOM 769 O O . ILE A 1 93 ? -40.390 20.830 38.173 1.00 67.50 93 ILE A O 1
ATOM 773 N N . LYS A 1 94 ? -39.093 20.526 39.976 1.00 68.25 94 LYS A N 1
ATOM 774 C CA . LYS A 1 94 ? -38.032 21.450 39.534 1.00 68.25 94 LYS A CA 1
ATOM 775 C C . LYS A 1 94 ? -37.339 20.998 38.247 1.00 68.25 94 LYS A C 1
ATOM 777 O O . LYS A 1 94 ? -36.976 21.830 37.426 1.00 68.25 94 LYS A O 1
ATOM 782 N N . LYS A 1 95 ? -37.154 19.689 38.040 1.00 63.47 95 LYS A N 1
ATOM 783 C CA . LYS A 1 95 ? -36.620 19.164 36.771 1.00 63.47 95 LYS A CA 1
ATOM 784 C C . LYS A 1 95 ? -37.580 19.394 35.607 1.00 63.47 95 LYS A C 1
ATOM 786 O O . LYS A 1 95 ? -37.103 19.717 34.528 1.00 63.47 95 LYS A O 1
ATOM 791 N N . ALA A 1 96 ? -38.890 19.262 35.813 1.00 61.72 96 ALA A N 1
ATOM 792 C CA . ALA A 1 96 ? -39.883 19.561 34.782 1.00 61.72 96 ALA A CA 1
ATOM 793 C C . ALA A 1 96 ? -39.879 21.051 34.404 1.00 61.72 96 ALA A C 1
ATOM 795 O O . ALA A 1 96 ? -39.920 21.372 33.223 1.00 61.72 96 ALA A O 1
ATOM 796 N N . GLU A 1 97 ? -39.713 21.941 35.385 1.00 59.31 97 GLU A N 1
ATOM 797 C CA . GLU A 1 97 ? -39.588 23.389 35.165 1.00 59.31 97 GLU A CA 1
ATOM 798 C C . GLU A 1 97 ? -38.321 23.729 34.354 1.00 59.31 97 GLU A C 1
ATOM 800 O O . GLU A 1 97 ? -38.385 24.458 33.371 1.00 59.31 97 GLU A O 1
ATOM 805 N N . VAL A 1 98 ? -37.188 23.081 34.660 1.00 59.88 98 VAL A N 1
ATOM 806 C CA . VAL A 1 98 ? -35.936 23.208 33.884 1.00 59.88 98 VAL A CA 1
ATOM 807 C C . VAL A 1 98 ? -36.041 22.556 32.493 1.00 59.88 98 VAL A C 1
ATOM 809 O O . VAL A 1 98 ? -35.364 22.973 31.554 1.00 59.88 98 VAL A O 1
ATOM 812 N N . MET A 1 99 ? -36.874 21.527 32.320 1.00 56.41 99 MET A N 1
ATOM 813 C CA . MET A 1 99 ? -37.110 20.884 31.021 1.00 56.41 99 MET A CA 1
ATOM 814 C C . MET A 1 99 ? -38.094 21.665 30.140 1.00 56.41 99 MET A C 1
ATOM 816 O O . MET A 1 99 ? -37.968 21.586 28.920 1.00 56.41 99 MET A O 1
ATOM 820 N N . GLU A 1 100 ? -39.035 22.414 30.719 1.00 56.38 100 GLU A N 1
ATOM 821 C CA . GLU A 1 100 ? -39.886 23.363 29.989 1.00 56.38 100 GLU A CA 1
ATOM 822 C C . GLU A 1 100 ? -39.143 24.665 29.664 1.00 56.38 100 GLU A C 1
ATOM 824 O O . GLU A 1 100 ? -39.284 25.178 28.559 1.00 56.38 100 GLU A O 1
ATOM 829 N N . GLU A 1 101 ? -38.267 25.152 30.548 1.00 53.25 101 GLU A N 1
ATOM 830 C CA . GLU A 1 101 ? -37.444 26.345 30.291 1.00 53.25 101 GLU A CA 1
ATOM 831 C C . GLU A 1 101 ? -36.426 26.119 29.154 1.00 53.25 101 GLU A C 1
ATOM 833 O O . GLU A 1 101 ? -36.105 27.036 28.398 1.00 53.25 101 GLU A O 1
ATOM 838 N N . ASN A 1 102 ? -35.985 24.871 28.958 1.00 51.25 102 ASN A N 1
ATOM 839 C CA . ASN A 1 102 ? -35.124 24.470 27.840 1.00 51.25 102 ASN A CA 1
ATOM 840 C C . ASN A 1 102 ? -35.899 23.995 26.593 1.00 51.25 102 ASN A C 1
ATOM 842 O O . ASN A 1 102 ? -35.287 23.718 25.559 1.00 51.25 102 ASN A O 1
ATOM 846 N N . GLN A 1 103 ? -37.233 23.934 26.648 1.00 48.91 103 GLN A N 1
ATOM 847 C CA . GLN A 1 103 ? -38.084 23.753 25.473 1.00 48.91 103 GLN A CA 1
ATOM 848 C C . GLN A 1 103 ? -38.459 25.125 24.927 1.00 48.91 103 GLN A C 1
ATOM 850 O O . GLN A 1 103 ? -39.530 25.672 25.175 1.00 48.91 103 GLN A O 1
ATOM 855 N N . THR A 1 104 ? -37.537 25.688 24.147 1.00 46.28 104 THR A N 1
ATOM 856 C CA . THR A 1 104 ? -37.787 26.897 23.362 1.00 46.28 104 THR A CA 1
ATOM 857 C C . THR A 1 104 ? -39.118 26.762 22.608 1.00 46.28 104 THR A C 1
ATOM 859 O O . THR A 1 104 ? -39.261 25.813 21.826 1.00 46.28 104 THR A O 1
ATOM 862 N N . PRO A 1 105 ? -40.085 27.680 22.796 1.00 48.00 105 PRO A N 1
ATOM 863 C CA . PRO A 1 105 ? -41.353 27.629 22.089 1.00 48.00 105 PRO A CA 1
ATOM 864 C C . PRO A 1 105 ? -41.085 27.709 20.586 1.00 48.00 105 PRO A C 1
ATOM 866 O O . PRO A 1 105 ? -40.482 28.664 20.092 1.00 48.00 105 PRO A O 1
ATOM 869 N N . LEU A 1 106 ? -41.546 26.695 19.853 1.00 43.53 106 LEU A N 1
ATOM 870 C CA . LEU A 1 106 ? -41.488 26.585 18.394 1.00 43.53 106 LEU A CA 1
ATOM 871 C C . LEU A 1 106 ? -42.410 27.614 17.715 1.00 43.53 106 LEU A C 1
ATOM 873 O O . LEU A 1 106 ? -43.207 27.261 16.860 1.00 43.53 106 LEU A O 1
ATOM 877 N N . THR A 1 107 ? -42.343 28.896 18.072 1.00 39.59 107 THR A N 1
ATOM 878 C CA . THR A 1 107 ? -43.044 29.970 17.365 1.00 39.59 107 THR A CA 1
ATOM 879 C C . THR A 1 107 ? -42.341 31.310 17.594 1.00 39.59 107 THR A C 1
ATOM 881 O O . THR A 1 107 ? -42.294 31.793 18.720 1.00 39.59 107 THR A O 1
ATOM 884 N N . LYS A 1 108 ? -41.914 31.950 16.494 1.00 38.00 108 LYS A N 1
ATOM 885 C CA . LYS A 1 108 ? -41.489 33.363 16.369 1.00 38.00 108 LYS A CA 1
ATOM 886 C C . LYS A 1 108 ? -40.111 33.732 16.942 1.00 38.00 108 LYS A C 1
ATOM 888 O O . LYS A 1 108 ? -40.039 34.334 18.005 1.00 38.00 108 LYS A O 1
ATOM 893 N N . ILE A 1 109 ? -39.035 33.562 16.163 1.00 47.31 109 ILE A N 1
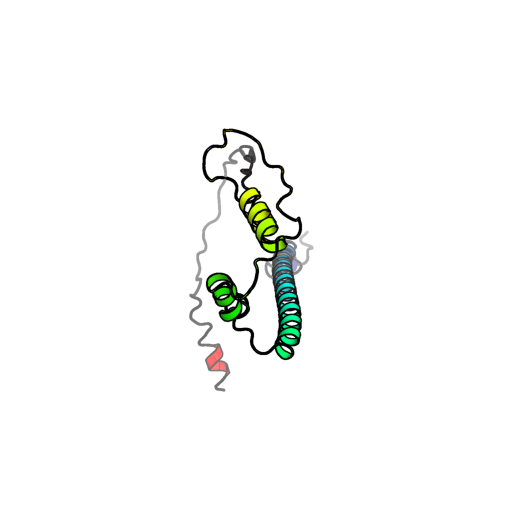ATOM 894 C CA . ILE A 1 109 ? -37.855 34.437 16.297 1.00 47.31 109 ILE A CA 1
ATOM 895 C C . ILE A 1 109 ? -37.378 34.903 14.922 1.00 47.31 109 ILE A C 1
ATOM 897 O O . ILE A 1 109 ? -37.353 34.173 13.934 1.00 47.31 109 ILE A O 1
ATOM 901 N N . ASN A 1 110 ? -37.098 36.196 14.903 1.00 50.94 110 ASN A N 1
ATOM 902 C CA . ASN A 1 110 ? -36.873 37.059 13.771 1.00 50.94 110 ASN A CA 1
ATOM 903 C C . ASN A 1 11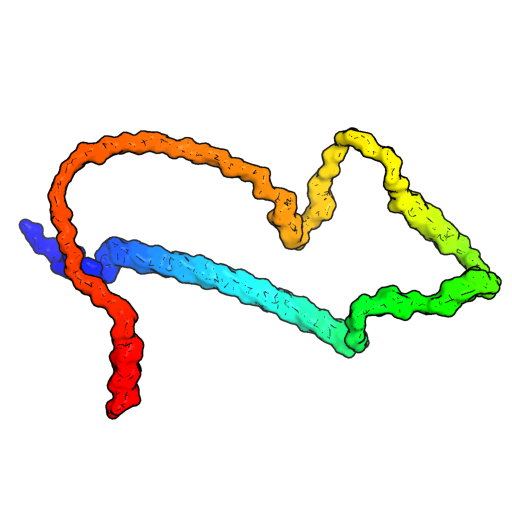0 ? -35.501 36.859 13.116 1.00 50.94 110 ASN A C 1
ATOM 905 O O . ASN A 1 110 ? -34.575 36.272 13.665 1.00 50.94 110 ASN A O 1
ATOM 909 N N . LYS A 1 111 ? -35.426 37.418 11.911 1.00 37.69 111 LYS A N 1
ATOM 910 C CA . LYS A 1 111 ? -34.269 37.587 11.035 1.00 37.69 111 LYS A CA 1
ATOM 911 C C . LYS A 1 111 ? -32.963 37.929 11.778 1.00 37.69 111 LYS A C 1
ATOM 913 O O . LYS A 1 111 ? -32.935 38.801 12.638 1.00 37.69 111 LYS A O 1
ATOM 918 N N . THR A 1 112 ? -31.889 37.319 11.269 1.00 35.47 112 THR A N 1
ATOM 919 C CA . THR A 1 112 ? -30.481 37.762 11.297 1.00 35.47 112 THR A CA 1
ATOM 920 C C . THR A 1 112 ? -29.763 37.806 12.646 1.00 35.47 112 THR A C 1
ATOM 922 O O . THR A 1 112 ? -29.660 38.860 13.258 1.00 35.47 112 THR A O 1
ATOM 925 N N . THR A 1 113 ? -29.091 36.705 12.988 1.00 49.16 113 THR A N 1
ATOM 926 C CA . THR A 1 113 ? -27.845 36.721 13.772 1.00 49.16 113 THR A CA 1
ATOM 927 C C . THR A 1 113 ? -26.988 35.517 13.390 1.00 49.16 113 THR A C 1
ATOM 929 O O . THR A 1 113 ? -27.446 34.380 13.325 1.00 49.16 113 THR A O 1
ATOM 932 N N . VAL A 1 114 ? -25.737 35.803 13.046 1.00 49.97 114 VAL A N 1
ATOM 933 C CA . VAL A 1 114 ? -24.720 34.852 12.597 1.00 49.97 114 VAL A CA 1
ATOM 934 C C . VAL A 1 114 ? -24.277 34.030 13.810 1.00 49.97 114 VAL A C 1
ATOM 936 O O . VAL A 1 114 ? -23.694 34.587 14.736 1.00 49.97 114 VAL A O 1
ATOM 939 N N . ILE A 1 115 ? -24.582 32.732 13.833 1.00 54.12 115 ILE A N 1
ATOM 940 C CA . ILE A 1 115 ? -24.109 31.814 14.881 1.00 54.12 115 ILE A CA 1
ATOM 941 C C . ILE A 1 115 ? -22.617 31.537 14.606 1.00 54.12 115 ILE A C 1
ATOM 943 O O . ILE A 1 115 ? -22.303 31.048 13.519 1.00 54.12 115 ILE A O 1
ATOM 947 N N . PRO A 1 116 ? -21.692 31.885 15.521 1.00 50.94 116 PRO A N 1
ATOM 948 C CA . PRO A 1 116 ? -20.256 31.747 15.299 1.00 50.94 116 PRO A CA 1
ATOM 949 C C . PRO A 1 116 ? -19.813 30.275 15.338 1.00 50.94 116 PRO A C 1
ATOM 951 O O . PRO A 1 116 ? -20.439 29.444 15.992 1.00 50.94 116 PRO A O 1
ATOM 954 N N . ASP A 1 117 ? -18.707 29.992 14.644 1.00 56.69 117 ASP A N 1
ATOM 955 C CA . ASP A 1 117 ? -18.061 28.707 14.305 1.00 56.69 117 ASP A CA 1
ATOM 956 C C . ASP A 1 117 ? -17.673 27.753 15.475 1.00 56.69 117 ASP A C 1
ATOM 958 O O . ASP A 1 117 ? -16.703 27.003 15.369 1.00 56.69 117 ASP A O 1
ATOM 962 N N . ALA A 1 118 ? -18.388 27.753 16.603 1.00 59.09 118 ALA A N 1
ATOM 963 C CA . ALA A 1 118 ? -17.976 27.096 17.850 1.00 59.09 118 ALA A CA 1
ATOM 964 C C . ALA A 1 118 ? -18.733 25.798 18.203 1.00 59.09 118 ALA A C 1
ATOM 966 O O . ALA A 1 118 ? -18.425 25.183 19.218 1.00 59.09 118 ALA A O 1
ATOM 967 N N . ILE A 1 119 ? -19.696 25.355 17.385 1.00 58.22 119 ILE A N 1
ATOM 968 C CA . ILE A 1 119 ? -20.471 24.117 17.640 1.00 58.22 119 ILE A CA 1
ATOM 969 C C . ILE A 1 119 ? -19.837 22.890 16.949 1.00 58.22 119 ILE A C 1
ATOM 971 O O . ILE A 1 119 ? -20.193 21.751 17.229 1.00 58.22 119 ILE A O 1
ATOM 975 N N . TYR A 1 120 ? -18.826 23.101 16.104 1.00 58.38 120 TYR A N 1
ATOM 976 C CA . TYR A 1 120 ? -18.056 22.023 15.487 1.00 58.38 120 TYR A CA 1
ATOM 977 C C . TYR A 1 120 ? -16.697 21.909 16.182 1.00 58.38 120 TYR A C 1
ATOM 979 O O . TYR A 1 120 ? -15.808 22.738 15.970 1.00 58.38 120 TYR A O 1
ATOM 987 N N . SER A 1 121 ? -16.535 20.886 17.025 1.00 60.12 121 SER A N 1
ATOM 988 C CA . SER A 1 121 ? -15.223 20.501 17.558 1.00 60.12 121 SER A CA 1
ATOM 989 C C . SER A 1 121 ? -14.257 20.246 16.389 1.00 60.12 121 SER A C 1
ATOM 991 O O . SER A 1 121 ? -14.648 19.755 15.326 1.00 60.12 121 SER A O 1
ATOM 993 N N . LYS A 1 122 ? -12.978 20.606 16.561 1.00 64.25 122 LYS A N 1
ATOM 994 C CA . LYS A 1 122 ? -11.945 20.435 15.521 1.00 64.25 122 LYS A CA 1
ATOM 995 C C . LYS A 1 122 ? -11.654 18.956 15.225 1.00 64.25 122 LYS A C 1
ATOM 997 O O . LYS A 1 122 ? -10.973 18.657 14.244 1.00 64.25 122 LYS A O 1
ATOM 1002 N N . GLU A 1 123 ? -12.160 18.065 16.070 1.00 64.00 123 GLU A N 1
ATOM 1003 C CA . GLU A 1 123 ? -11.946 16.625 16.069 1.00 64.00 123 GLU A CA 1
ATOM 1004 C C . GLU A 1 123 ? -13.085 15.834 15.398 1.00 64.00 123 GLU A C 1
ATOM 1006 O O . GLU A 1 123 ? -12.919 14.639 15.163 1.00 64.00 123 GLU A O 1
ATOM 1011 N N . ASP A 1 124 ? -14.210 16.466 15.039 1.00 69.69 124 ASP A N 1
ATOM 1012 C CA . ASP A 1 124 ? -15.329 15.775 14.385 1.00 69.69 124 ASP A CA 1
ATOM 1013 C C . ASP A 1 124 ? -15.041 15.531 12.881 1.00 69.69 124 ASP A C 1
ATOM 1015 O O . ASP A 1 124 ? -14.843 16.493 12.120 1.00 69.69 124 ASP A O 1
ATOM 1019 N N . PRO A 1 125 ? -15.029 14.272 12.388 1.00 72.50 125 PRO A N 1
ATOM 1020 C CA . PRO A 1 125 ? -14.873 13.978 10.962 1.00 72.50 125 PRO A CA 1
ATOM 1021 C C . PRO A 1 125 ? -15.935 14.668 10.089 1.00 72.50 125 PRO A C 1
ATOM 1023 O O . PRO A 1 125 ? -15.631 15.027 8.949 1.00 72.50 125 PRO A O 1
ATOM 1026 N N . MET A 1 126 ? -17.133 14.938 10.621 1.00 67.88 126 MET A N 1
ATOM 1027 C CA . MET A 1 126 ? -18.211 15.649 9.928 1.00 67.88 126 MET A CA 1
ATOM 1028 C C . MET A 1 126 ? -17.896 17.140 9.723 1.00 67.88 126 MET A C 1
ATOM 1030 O O . MET A 1 126 ? -18.221 17.715 8.678 1.00 67.88 126 MET A O 1
ATOM 1034 N N . ALA A 1 127 ? -17.163 17.760 10.655 1.00 68.31 127 ALA A N 1
ATOM 1035 C CA . ALA A 1 127 ? -16.748 19.162 10.565 1.00 68.31 127 ALA A CA 1
ATOM 1036 C C . ALA A 1 127 ? -15.842 19.430 9.348 1.00 68.31 127 ALA A C 1
ATOM 1038 O O . ALA A 1 127 ? -15.803 20.543 8.815 1.00 68.31 127 ALA A O 1
ATOM 1039 N N . ARG A 1 128 ? -15.146 18.397 8.849 1.00 64.12 128 ARG A N 1
ATOM 1040 C CA . ARG A 1 128 ? -14.300 18.484 7.646 1.00 64.12 128 ARG A CA 1
ATOM 1041 C C . ARG A 1 128 ? -15.116 18.593 6.355 1.00 64.12 128 ARG A C 1
ATOM 1043 O O . ARG A 1 128 ? -14.604 19.140 5.376 1.00 64.12 128 ARG A O 1
ATOM 1050 N N . PHE A 1 129 ? -16.365 18.124 6.360 1.00 64.44 129 PHE A N 1
ATOM 1051 C CA . PHE A 1 129 ? -17.267 18.145 5.205 1.00 64.44 129 PHE A CA 1
ATOM 1052 C C . PHE A 1 129 ? -18.209 19.364 5.192 1.00 64.44 129 PHE A C 1
ATOM 1054 O O . PHE A 1 129 ? -18.736 19.714 4.137 1.00 64.44 129 PHE A O 1
ATOM 1061 N N . GLY A 1 130 ? -18.366 20.062 6.323 1.00 60.91 130 GLY A N 1
ATOM 1062 C CA . GLY A 1 130 ? -19.361 21.129 6.498 1.00 60.91 130 GLY A CA 1
ATOM 1063 C C . GLY A 1 130 ? -19.022 22.516 5.930 1.00 60.91 130 GLY A C 1
ATOM 1064 O O . GLY A 1 130 ? -19.904 23.366 5.852 1.00 60.91 130 GLY A O 1
ATOM 1065 N N . THR A 1 131 ? -17.783 22.803 5.518 1.00 53.22 131 THR A N 1
ATOM 1066 C CA . THR A 1 131 ? -17.389 24.187 5.167 1.00 53.22 131 THR A CA 1
ATOM 1067 C C . THR A 1 131 ? -16.359 24.261 4.036 1.00 53.22 131 THR A C 1
ATOM 1069 O O . THR A 1 131 ? -15.211 24.641 4.250 1.00 53.22 131 THR A O 1
ATOM 1072 N N . LYS A 1 132 ? -16.720 23.905 2.790 1.00 58.72 132 LYS A N 1
ATOM 1073 C CA . LYS A 1 132 ? -15.788 24.073 1.649 1.00 58.72 132 LYS A CA 1
ATOM 1074 C C . LYS A 1 132 ? -16.439 24.134 0.256 1.00 58.72 132 LYS A C 1
ATOM 1076 O O . LYS A 1 132 ? -15.993 23.490 -0.682 1.00 58.72 132 LYS A O 1
ATOM 1081 N N . VAL A 1 133 ? -17.436 25.006 0.078 1.00 57.69 133 VAL A N 1
ATOM 1082 C CA . VAL A 1 133 ? -17.838 25.500 -1.258 1.00 57.69 133 VAL A CA 1
ATOM 1083 C C . VAL A 1 133 ? -17.386 26.955 -1.407 1.00 57.69 133 VAL A C 1
ATOM 1085 O O . VAL A 1 133 ? -18.177 27.893 -1.362 1.00 57.69 133 VAL A O 1
ATOM 1088 N N . LYS A 1 134 ? -16.077 27.172 -1.574 1.00 58.12 134 LYS A N 1
ATOM 1089 C CA . LYS A 1 134 ? -15.548 28.425 -2.136 1.00 58.12 134 LYS A CA 1
ATOM 1090 C C . LYS A 1 134 ? -14.949 28.099 -3.497 1.00 58.12 134 LYS A C 1
ATOM 1092 O O . LYS A 1 134 ? -13.901 27.478 -3.608 1.00 58.12 134 LYS A O 1
ATOM 1097 N N . ARG A 1 135 ? -15.722 28.476 -4.514 1.00 58.28 135 ARG A N 1
ATOM 1098 C CA . ARG A 1 135 ? -15.492 28.309 -5.950 1.00 58.28 135 ARG A CA 1
ATOM 1099 C C . ARG A 1 135 ? -14.048 28.662 -6.325 1.00 58.28 135 ARG A C 1
ATOM 1101 O O . ARG A 1 135 ? -13.565 29.738 -5.973 1.00 58.28 135 ARG A O 1
ATOM 1108 N N . ASN A 1 136 ? -13.401 27.769 -7.073 1.00 59.00 136 ASN A N 1
ATOM 1109 C CA . ASN A 1 136 ? -12.103 28.007 -7.696 1.00 59.00 136 ASN A CA 1
ATOM 1110 C C . ASN A 1 136 ? -12.143 29.321 -8.486 1.00 59.00 136 ASN A C 1
ATOM 1112 O O . ASN A 1 136 ? -12.899 29.457 -9.450 1.00 59.00 136 ASN A O 1
ATOM 1116 N N . LYS A 1 137 ? -11.325 30.292 -8.070 1.00 59.25 137 LYS A N 1
ATOM 1117 C CA . LYS A 1 137 ? -11.040 31.479 -8.873 1.00 59.25 137 LYS A CA 1
ATOM 1118 C C . LYS A 1 137 ? -10.336 31.020 -10.147 1.00 59.25 137 LYS A C 1
ATOM 1120 O O . LYS A 1 137 ? -9.306 30.355 -10.100 1.00 59.25 137 LYS A O 1
ATOM 1125 N N . VAL A 1 138 ? -10.956 31.378 -11.263 1.00 57.97 138 VAL A N 1
ATOM 1126 C CA . VAL A 1 138 ? -10.498 31.241 -12.644 1.00 57.97 138 VAL A CA 1
ATOM 1127 C C . VAL A 1 138 ? -8.995 31.518 -12.747 1.00 57.97 138 VAL A C 1
ATOM 1129 O O . VAL A 1 138 ? -8.546 32.650 -12.570 1.00 57.97 138 VAL A O 1
ATOM 1132 N N . VAL A 1 139 ? -8.218 30.477 -13.055 1.00 60.44 139 VAL A N 1
ATOM 1133 C CA . VAL A 1 139 ? -6.844 30.629 -13.538 1.00 60.44 139 VAL A CA 1
ATOM 1134 C C . VAL A 1 139 ? -6.944 31.308 -14.900 1.00 60.44 139 VAL A C 1
ATOM 1136 O O . VAL A 1 139 ? -7.390 30.697 -15.871 1.00 60.44 139 VAL A O 1
ATOM 1139 N N . LYS A 1 140 ? -6.556 32.585 -14.960 1.00 56.09 140 LYS A N 1
ATOM 1140 C CA . LYS A 1 140 ? -6.296 33.299 -16.211 1.00 56.09 140 LYS A CA 1
ATOM 1141 C C . LYS A 1 140 ? -5.150 32.572 -16.922 1.00 56.09 140 LYS A C 1
ATOM 1143 O O . LYS A 1 140 ? -3.988 32.799 -16.611 1.00 56.09 140 LYS A O 1
ATOM 1148 N N . LYS A 1 141 ? -5.476 31.639 -17.817 1.00 61.66 141 LYS A N 1
ATOM 1149 C CA . LYS A 1 141 ? -4.506 31.071 -18.756 1.00 61.66 141 LYS A CA 1
ATOM 1150 C C . LYS A 1 141 ? -4.330 32.079 -19.883 1.00 61.66 141 LYS A C 1
ATOM 1152 O O . LYS A 1 141 ? -5.287 32.392 -20.586 1.00 61.66 141 LYS A O 1
ATOM 1157 N N . GLU A 1 142 ? -3.122 32.612 -19.997 1.00 62.62 142 GLU A N 1
ATOM 1158 C CA . GLU A 1 142 ? -2.711 33.473 -21.100 1.00 62.62 142 GLU A CA 1
ATOM 1159 C C . GLU A 1 142 ? -2.916 32.762 -22.452 1.00 62.62 142 GLU A C 1
ATOM 1161 O O . GLU A 1 142 ? -2.711 31.544 -22.544 1.00 62.62 142 GLU A O 1
ATOM 1166 N N . PRO A 1 143 ? -3.322 33.482 -23.514 1.00 64.44 143 PRO A N 1
ATOM 1167 C CA . PRO A 1 143 ? -3.475 32.893 -24.835 1.00 64.44 143 PRO A CA 1
ATOM 1168 C C . PRO A 1 143 ? -2.095 32.579 -25.428 1.00 64.44 143 PRO A C 1
ATOM 1170 O O . PRO A 1 143 ? -1.362 33.468 -25.863 1.00 64.44 143 PRO A O 1
ATOM 1173 N N . VAL A 1 144 ? -1.738 31.294 -25.471 1.00 64.88 144 VAL A N 1
ATOM 1174 C CA . VAL A 1 144 ? -0.564 30.825 -26.217 1.00 64.88 144 VAL A CA 1
ATOM 1175 C C . VAL A 1 144 ? -0.842 31.002 -27.712 1.00 64.88 144 VAL A C 1
ATOM 1177 O O . VAL A 1 144 ? -1.785 30.430 -28.258 1.00 64.88 144 VAL A O 1
ATOM 1180 N N . LYS A 1 145 ? -0.019 31.827 -28.364 1.00 70.81 145 LYS A N 1
ATOM 1181 C CA . LYS A 1 145 ? -0.056 32.111 -29.806 1.00 70.81 145 LYS A CA 1
ATOM 1182 C C . LYS A 1 145 ? 0.073 30.806 -30.617 1.00 70.81 145 LYS A C 1
ATOM 1184 O O . LYS A 1 145 ? 0.961 30.007 -30.311 1.00 70.81 145 LYS A O 1
ATOM 1189 N N . PRO A 1 146 ? -0.734 30.585 -31.671 1.00 59.41 146 PRO A N 1
ATOM 1190 C CA . PRO A 1 146 ? -0.594 29.405 -32.515 1.00 59.41 146 PRO A CA 1
ATOM 1191 C C . PRO A 1 146 ? 0.652 29.532 -33.405 1.00 59.41 146 PRO A C 1
ATOM 1193 O O . PRO A 1 146 ? 0.683 30.316 -34.353 1.00 59.41 146 PRO A O 1
ATOM 1196 N N . LEU A 1 147 ? 1.687 28.742 -33.113 1.00 61.38 147 LEU A N 1
ATOM 1197 C CA . LEU A 1 147 ? 2.814 28.531 -34.022 1.00 61.38 147 LEU A CA 1
ATOM 1198 C C . LEU A 1 147 ? 2.370 27.593 -35.152 1.00 61.38 147 LEU A C 1
ATOM 1200 O O . LEU A 1 147 ? 2.197 26.389 -34.970 1.00 61.38 147 LEU A O 1
ATOM 1204 N N . ARG A 1 148 ? 2.141 28.191 -36.322 1.00 52.22 148 ARG A N 1
ATOM 1205 C CA . ARG A 1 148 ? 1.786 27.543 -37.587 1.00 52.22 148 ARG A CA 1
ATOM 1206 C C . ARG A 1 148 ? 3.057 27.219 -38.384 1.00 52.22 148 ARG A C 1
ATOM 1208 O O . ARG A 1 148 ? 3.839 28.119 -38.669 1.00 52.22 148 ARG A O 1
ATOM 1215 N N . GLY A 1 149 ? 3.179 25.965 -38.832 1.00 52.09 149 GLY A N 1
ATOM 1216 C CA . GLY A 1 149 ? 4.112 25.505 -39.879 1.00 52.09 149 GLY A CA 1
ATOM 1217 C C . GLY A 1 149 ? 5.325 24.727 -39.341 1.00 52.09 149 GLY A C 1
ATOM 1218 O O . GLY A 1 149 ? 5.877 25.103 -38.321 1.00 52.09 149 GLY A O 1
ATOM 1219 N N . LYS A 1 150 ? 5.819 23.642 -39.950 1.00 52.62 150 LYS A N 1
ATOM 1220 C CA . LYS A 1 150 ? 5.586 23.009 -41.257 1.00 52.62 150 LYS A CA 1
ATOM 1221 C C . LYS A 1 150 ? 5.976 21.512 -41.162 1.00 52.62 150 LYS A C 1
ATOM 1223 O O . LYS A 1 150 ? 7.032 21.201 -40.636 1.00 52.62 150 LYS A O 1
ATOM 1228 N N . THR A 1 151 ? 5.092 20.649 -41.673 1.00 50.34 151 THR A N 1
ATOM 1229 C CA . THR A 1 151 ? 5.309 19.475 -42.556 1.00 50.34 151 THR A CA 1
ATOM 1230 C C . THR A 1 151 ? 6.349 18.369 -42.262 1.00 50.34 151 THR A C 1
ATOM 1232 O O . THR A 1 151 ? 7.518 18.626 -42.004 1.00 50.34 151 THR A O 1
ATOM 1235 N N . THR A 1 152 ? 5.902 17.138 -42.572 1.00 50.66 152 THR A N 1
ATOM 1236 C CA . THR A 1 152 ? 6.620 15.885 -42.923 1.00 50.66 152 THR A CA 1
ATOM 1237 C C . THR A 1 152 ? 6.964 14.900 -41.792 1.00 50.66 152 THR A C 1
ATOM 1239 O O . THR A 1 152 ? 7.987 15.007 -41.127 1.00 50.66 152 THR A O 1
ATOM 1242 N N . ASN A 1 153 ? 6.097 13.899 -41.576 1.00 55.78 153 ASN A N 1
ATOM 1243 C CA . ASN A 1 153 ? 6.364 12.497 -41.947 1.00 55.78 153 ASN A CA 1
ATOM 1244 C C . ASN A 1 153 ? 5.209 11.563 -41.525 1.00 55.78 153 ASN A C 1
ATOM 1246 O O . ASN A 1 153 ? 4.589 11.730 -40.479 1.00 55.78 153 ASN A O 1
ATOM 1250 N N . GLU A 1 154 ? 4.929 10.630 -42.427 1.00 55.44 154 GLU A N 1
ATOM 1251 C CA . GLU A 1 154 ? 3.749 9.779 -42.628 1.00 55.44 154 GLU A CA 1
ATOM 1252 C C . GLU A 1 154 ? 3.416 8.765 -41.509 1.00 55.44 154 GLU A C 1
ATOM 1254 O O . GLU A 1 154 ? 4.280 8.420 -40.697 1.00 55.44 154 GLU A O 1
ATOM 1259 N N . PRO A 1 155 ? 2.174 8.230 -41.473 1.00 48.88 155 PRO A N 1
ATOM 1260 C CA . PRO A 1 155 ? 1.770 7.224 -40.499 1.00 48.88 155 PRO A CA 1
ATOM 1261 C C . PRO A 1 155 ? 2.233 5.822 -40.926 1.00 48.88 155 PRO A C 1
ATOM 1263 O O . PRO A 1 155 ? 1.839 5.320 -41.974 1.00 48.88 155 PRO A O 1
ATOM 1266 N N . ARG A 1 156 ? 3.004 5.135 -40.074 1.00 48.72 156 ARG A N 1
ATOM 1267 C CA . ARG A 1 156 ? 3.113 3.667 -40.116 1.00 48.72 156 ARG A CA 1
ATOM 1268 C C . ARG A 1 156 ? 2.153 3.067 -39.101 1.00 48.72 156 ARG A C 1
ATOM 1270 O O . ARG A 1 156 ? 2.449 3.006 -37.909 1.00 48.72 156 ARG A O 1
ATOM 1277 N N . THR A 1 157 ? 0.994 2.643 -39.583 1.00 50.91 157 THR A N 1
ATOM 1278 C CA . THR A 1 157 ? 0.094 1.740 -38.866 1.00 50.91 157 THR A CA 1
ATOM 1279 C C . THR A 1 157 ? 0.414 0.311 -39.290 1.00 50.91 157 THR A C 1
ATOM 1281 O O . THR A 1 157 ? -0.248 -0.227 -40.168 1.00 50.91 157 THR A O 1
ATOM 1284 N N . ASP A 1 158 ? 1.416 -0.302 -38.663 1.00 54.00 158 ASP A N 1
ATOM 1285 C CA . ASP A 1 158 ? 1.682 -1.732 -38.822 1.00 54.00 158 ASP A CA 1
ATOM 1286 C C . ASP A 1 158 ? 1.312 -2.462 -37.522 1.00 54.00 158 ASP A C 1
ATOM 1288 O O . ASP A 1 158 ? 2.018 -2.408 -36.517 1.00 54.00 158 ASP A O 1
ATOM 1292 N N . ASN A 1 159 ? 0.177 -3.162 -37.574 1.00 50.69 159 ASN A N 1
ATOM 1293 C CA . ASN A 1 159 ? -0.066 -4.425 -36.872 1.00 50.69 159 ASN A CA 1
ATOM 1294 C C . ASN A 1 159 ? 0.017 -4.415 -35.334 1.00 50.69 159 ASN A C 1
ATOM 1296 O O . ASN A 1 159 ? 0.820 -5.126 -34.726 1.00 50.69 159 ASN A O 1
ATOM 1300 N N . ILE A 1 160 ? -0.912 -3.713 -34.680 1.00 56.72 160 ILE A N 1
ATOM 1301 C CA . ILE A 1 160 ? -1.252 -4.014 -33.282 1.00 56.72 160 ILE A CA 1
ATOM 1302 C C . ILE A 1 160 ? -2.158 -5.251 -33.290 1.00 56.72 160 ILE A C 1
ATOM 1304 O O . ILE A 1 160 ? -3.369 -5.152 -33.474 1.00 56.72 160 ILE A O 1
ATOM 1308 N N . LYS A 1 161 ? -1.551 -6.432 -33.122 1.00 57.59 161 LYS A N 1
ATOM 1309 C CA . LYS A 1 161 ? -2.277 -7.689 -32.892 1.00 57.59 161 LYS A CA 1
ATOM 1310 C C . LYS A 1 161 ? -3.157 -7.556 -31.635 1.00 57.59 161 LYS A C 1
ATOM 1312 O O . LYS A 1 161 ? -2.678 -7.029 -30.623 1.00 57.59 161 LYS A O 1
ATOM 1317 N N . PRO A 1 162 ? -4.419 -8.018 -31.660 1.00 60.00 162 PRO A N 1
ATOM 1318 C CA . PRO A 1 162 ? -5.288 -7.977 -30.491 1.00 60.00 162 PRO A CA 1
ATOM 1319 C C . PRO A 1 162 ? -4.709 -8.836 -29.359 1.00 60.00 162 PRO A C 1
ATOM 1321 O O . PRO A 1 162 ? -4.185 -9.926 -29.576 1.00 60.00 162 PRO A O 1
ATOM 1324 N N . LYS A 1 163 ? -4.818 -8.341 -28.122 1.00 57.16 163 LYS A N 1
ATOM 1325 C CA . LYS A 1 163 ? -4.318 -8.968 -26.883 1.00 57.16 163 LYS A CA 1
ATOM 1326 C C . LYS A 1 163 ? -5.076 -10.249 -26.471 1.00 57.16 163 LYS A C 1
ATOM 1328 O O . LYS A 1 163 ? -5.070 -10.602 -25.296 1.00 57.16 163 LYS A O 1
ATOM 1333 N N . SER A 1 164 ? -5.732 -10.946 -27.397 1.00 57.47 164 SER A N 1
ATOM 1334 C CA . SER A 1 164 ? -6.495 -12.167 -27.108 1.00 57.47 164 SER A CA 1
ATOM 1335 C C . SER A 1 164 ? -5.630 -13.428 -26.976 1.00 57.47 164 SER A C 1
ATOM 1337 O O . SER A 1 164 ? -6.083 -14.395 -26.373 1.00 57.47 164 SER A O 1
ATOM 1339 N N . ASP A 1 165 ? -4.375 -13.418 -27.440 1.00 57.53 165 ASP A N 1
ATOM 1340 C CA . ASP A 1 165 ? -3.539 -14.634 -27.490 1.00 57.53 165 ASP A CA 1
ATOM 1341 C C . ASP A 1 165 ? -2.613 -14.856 -26.283 1.00 57.53 165 ASP A C 1
ATOM 1343 O O . ASP A 1 165 ? -2.001 -15.918 -26.166 1.00 57.53 165 ASP A O 1
ATOM 1347 N N . TYR A 1 166 ? -2.529 -13.918 -25.332 1.00 56.94 166 TYR A N 1
ATOM 1348 C CA . TYR A 1 166 ? -1.640 -14.086 -24.169 1.00 56.94 166 TYR A CA 1
ATOM 1349 C C . TYR A 1 166 ? -2.136 -15.145 -23.167 1.00 56.94 166 TYR A C 1
ATOM 1351 O O . TYR A 1 166 ? -1.360 -15.621 -22.347 1.00 56.94 166 TYR A O 1
ATOM 1359 N N . LYS A 1 167 ? -3.413 -15.546 -23.242 1.00 59.94 167 LYS A N 1
ATOM 1360 C CA . LYS A 1 167 ? -3.990 -16.575 -22.362 1.00 59.94 167 LYS A CA 1
ATOM 1361 C C . LYS A 1 167 ? -3.852 -18.007 -22.885 1.00 59.94 167 LYS A C 1
ATOM 1363 O O . LYS A 1 167 ? -3.888 -18.918 -22.075 1.00 59.94 167 LYS A O 1
ATOM 1368 N N . LYS A 1 168 ? -3.666 -18.226 -24.192 1.00 61.34 168 LYS A N 1
ATOM 1369 C CA . LYS A 1 168 ? -3.483 -19.590 -24.730 1.00 61.34 168 LYS A CA 1
ATOM 1370 C C . LYS A 1 168 ? -2.053 -20.098 -24.560 1.00 61.34 168 LYS A C 1
ATOM 1372 O O . LYS A 1 168 ? -1.855 -21.258 -24.236 1.00 61.34 168 LYS A O 1
ATOM 1377 N N . ARG A 1 169 ? -1.064 -19.210 -24.679 1.00 62.09 169 ARG A N 1
ATOM 1378 C CA . ARG A 1 169 ? 0.356 -19.588 -24.645 1.00 62.09 169 ARG A CA 1
ATOM 1379 C C . ARG A 1 169 ? 0.868 -19.979 -23.247 1.00 62.09 169 ARG A C 1
ATOM 1381 O O . ARG A 1 169 ? 1.830 -20.718 -23.146 1.00 62.09 169 ARG A O 1
ATOM 1388 N N . LEU A 1 170 ? 0.195 -19.526 -22.186 1.00 61.28 170 LEU A N 1
ATOM 1389 C CA . LEU A 1 170 ? 0.524 -19.867 -20.793 1.00 61.28 170 LEU A CA 1
ATOM 1390 C C . LEU A 1 170 ? -0.109 -21.188 -20.325 1.00 61.28 170 LEU A C 1
ATOM 1392 O O . LEU A 1 170 ? 0.313 -21.735 -19.315 1.00 61.28 170 LEU A O 1
ATOM 1396 N N . GLN A 1 171 ? -1.116 -21.691 -21.046 1.00 65.06 171 GLN A N 1
ATOM 1397 C CA . GLN A 1 171 ? -1.708 -23.005 -20.784 1.00 65.06 171 GLN A CA 1
ATOM 1398 C C . GLN A 1 171 ? -0.892 -24.121 -21.463 1.00 65.06 171 GLN A C 1
ATOM 14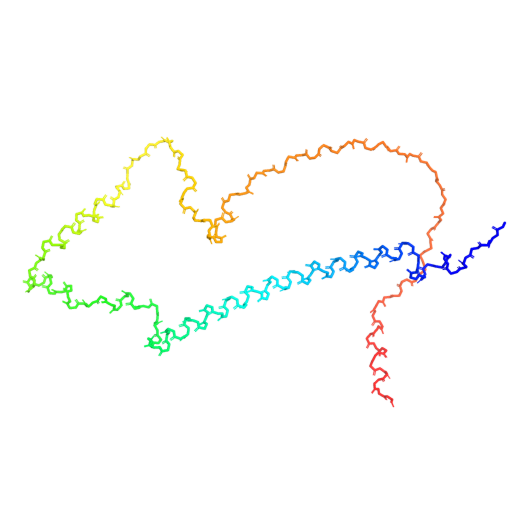00 O O . GLN A 1 171 ? -0.814 -25.220 -20.941 1.00 65.06 171 GLN A O 1
ATOM 1405 N N . GLU A 1 172 ? -0.249 -23.819 -22.594 1.00 67.50 172 GLU A N 1
ATOM 1406 C CA . GLU A 1 172 ? 0.513 -24.785 -23.400 1.00 67.50 172 GLU A CA 1
ATOM 1407 C C . GLU A 1 172 ? 1.934 -25.050 -22.852 1.00 67.50 172 GLU A C 1
ATOM 1409 O O . GLU A 1 172 ? 2.511 -26.092 -23.129 1.00 67.50 172 GLU A O 1
ATOM 1414 N N . GLU A 1 173 ? 2.480 -24.154 -22.017 1.00 69.19 173 GLU A N 1
ATOM 1415 C CA . GLU A 1 173 ? 3.751 -24.364 -21.292 1.00 69.19 173 GLU A CA 1
ATOM 1416 C C . GLU A 1 173 ? 3.585 -25.137 -19.965 1.00 69.19 173 GLU A C 1
ATOM 1418 O O . GLU A 1 173 ? 4.578 -25.412 -19.299 1.00 69.19 173 GLU A O 1
ATOM 1423 N N . LEU A 1 174 ? 2.354 -25.491 -19.566 1.00 70.38 174 LEU A N 1
ATOM 1424 C CA . LEU A 1 174 ? 2.073 -26.274 -18.349 1.00 70.38 174 LEU A CA 1
ATOM 1425 C C . LEU A 1 174 ? 1.732 -27.754 -18.619 1.00 70.38 174 LEU A C 1
ATOM 1427 O O . LEU A 1 174 ? 1.649 -28.517 -17.660 1.00 70.38 174 LEU A O 1
ATOM 1431 N N . ASP A 1 175 ? 1.587 -28.159 -19.886 1.00 70.00 175 ASP A N 1
ATOM 1432 C CA . ASP A 1 175 ? 1.218 -29.527 -20.301 1.00 70.00 175 ASP A CA 1
ATOM 1433 C C . ASP A 1 175 ? 2.374 -30.303 -20.994 1.00 70.00 175 ASP A C 1
ATOM 1435 O O . ASP A 1 175 ? 2.130 -31.286 -21.696 1.00 70.00 175 ASP A O 1
ATOM 1439 N N . TYR A 1 176 ? 3.637 -29.904 -20.780 1.00 58.12 176 TYR A N 1
ATOM 1440 C CA . TYR A 1 176 ? 4.851 -30.626 -21.214 1.00 58.12 176 TYR A CA 1
ATOM 1441 C C . TYR A 1 176 ? 5.868 -30.742 -20.075 1.00 58.12 176 TYR A C 1
ATOM 1443 O O . TYR A 1 176 ? 6.534 -31.801 -19.996 1.00 58.12 176 TYR A O 1
#

Sequence (176 aa):
MGTGDLNLLKSWNPKLVKNRKKVWEKEQRLLEEDEKIRKRQLEIAKEKEEEELLAGRDSTKGRKTGLEWMYQDDPTAKEDYLLGKKKLDTTVIKKAEVMEENQTPLTKINKTTVIPDAIYSKEDPMARFGTKVKRNKVVKKEPVKPLRGKTTNEPRTDNIKPKSDYKKRLQEELDY

Foldseek 3Di:
DPPDDPLCVPPPRCPPPVNVVVVVVVVVVVVVVVVVVVVVVVVVVVVVVVVVVVVVVCVVVPDDVVCCVVVVPDPVVVVCVVVVVDDDDVVVVVVVVVVVVVPDPPDDDDDDDDDDPPPDDPPDPVSVVPDDPDDDDDDPDDDDDDDDDDDDDDDDPPDPDDPPCPVVVVVVVVPD

InterPro domains:
  IPR019339 CBF1-interacting co-repressor CIR, N-terminal domain [PF10197] (11-47)
  IPR019339 CBF1-interacting co-repressor CIR, N-terminal domain [SM01083] (11-47)
  IPR051376 Pre-mRNA-splicing factor CWC25 [PTHR16196] (1-105)

Secondary structure (DSSP, 8-state):
---S-GGGGSTT-TTSHHHHHHHHHHHHHHHHHHHHHHHHHHHHHHHHHHHHHHHHHHHHSTT--STHHHHSS-HHHHHHHHTT-SPPPHHHHHHHHHHHHTS--SS---S-----S-SS-TT-GGGGTSS-------------------------------TTGGGTHHHHTS--

Radius of gyration: 36.33 Å; chains: 1; bounding box: 84×68×90 Å